Protein AF-A0A7X7ZIT5-F1 (afdb_monomer_lite)

Secondary structure (DSSP, 8-state):
--SSHHHHHHHHHHHHHHHHHHHHHHHTTS-S---PPPPHHHHHHHHTTT--HHHHHHHHHHHHHHHHHHHHHHHHHHHHHHHHHHHTTSTT--HHHHHHHHHHHHHHHHHHHHHHHHHHHHHHTTS-HHHHHHHHHHHHHHHHHHHHHHHHHHHSTTTHHHHHHHHHTTT-SPPP------

Radius of gyration: 29.08 Å; chains: 1; bounding box: 79×79×52 Å

pLDDT: mean 74.27, std 18.85, range [42.34, 97.81]

Structure (mmCIF, N/CA/C/O backbone):
data_AF-A0A7X7ZIT5-F1
#
_entry.id   AF-A0A7X7ZIT5-F1
#
loop_
_atom_site.group_PDB
_atom_site.id
_atom_site.type_symbol
_atom_site.label_atom_id
_atom_site.label_alt_id
_atom_site.label_comp_id
_atom_site.label_asym_id
_atom_site.label_entity_id
_atom_site.label_seq_id
_atom_site.pdbx_PDB_ins_code
_atom_site.Cartn_x
_atom_site.Cartn_y
_atom_site.Cartn_z
_atom_site.occupancy
_atom_site.B_iso_or_equiv
_atom_site.auth_seq_id
_atom_site.auth_comp_id
_atom_site.auth_asym_id
_atom_site.auth_atom_id
_atom_site.pdbx_PDB_model_num
ATOM 1 N N . MET A 1 1 ? -42.444 -65.253 -18.552 1.00 46.94 1 MET A N 1
ATOM 2 C CA . MET A 1 1 ? -41.472 -64.686 -17.581 1.00 46.94 1 MET A CA 1
ATOM 3 C C . MET A 1 1 ? -40.652 -63.526 -18.186 1.00 46.94 1 MET A C 1
ATOM 5 O O . MET A 1 1 ? -39.471 -63.700 -18.444 1.00 46.94 1 MET A O 1
ATOM 9 N N . ARG A 1 2 ? -41.229 -62.335 -18.442 1.00 50.78 2 ARG A N 1
ATOM 10 C CA . ARG A 1 2 ? -40.493 -61.190 -19.053 1.00 50.78 2 ARG A CA 1
ATOM 11 C C . ARG A 1 2 ? -40.914 -59.798 -18.528 1.00 50.78 2 ARG A C 1
ATOM 13 O O . ARG A 1 2 ? -40.947 -58.842 -19.285 1.00 50.78 2 ARG A O 1
ATOM 20 N N . ALA A 1 3 ? -41.267 -59.663 -17.246 1.00 47.84 3 ALA A N 1
ATOM 21 C CA . ALA A 1 3 ? -41.802 -58.393 -16.714 1.00 47.84 3 ALA A CA 1
ATOM 22 C C . ALA A 1 3 ? -41.015 -57.776 -15.538 1.00 47.84 3 ALA A C 1
ATOM 24 O O . ALA A 1 3 ? -41.364 -56.694 -15.073 1.00 47.84 3 ALA A O 1
ATOM 25 N N . ARG A 1 4 ? -39.952 -58.428 -15.041 1.00 52.16 4 ARG A N 1
ATOM 26 C CA . ARG A 1 4 ? -39.230 -57.980 -13.830 1.00 52.16 4 ARG A CA 1
ATOM 27 C C . ARG A 1 4 ? -37.920 -57.226 -14.097 1.00 52.16 4 ARG A C 1
ATOM 29 O O . ARG A 1 4 ? -37.445 -56.530 -13.212 1.00 52.16 4 ARG A O 1
ATOM 36 N N . THR A 1 5 ? -37.369 -57.286 -15.308 1.00 50.00 5 THR A N 1
ATOM 37 C CA . THR A 1 5 ? -36.043 -56.720 -15.628 1.00 50.00 5 THR A CA 1
ATOM 38 C C . THR A 1 5 ? -36.055 -55.227 -15.978 1.00 50.00 5 THR A C 1
ATOM 40 O O . THR A 1 5 ? -35.059 -54.545 -15.768 1.00 50.00 5 THR A O 1
ATOM 43 N N . VAL A 1 6 ? -37.183 -54.674 -16.439 1.00 50.69 6 VAL A N 1
ATOM 44 C CA . VAL A 1 6 ? -37.260 -53.277 -16.929 1.00 50.69 6 VAL A CA 1
ATOM 45 C C . VAL A 1 6 ? -37.419 -52.243 -15.798 1.00 50.69 6 VAL A C 1
ATOM 47 O O . VAL A 1 6 ? -37.117 -51.066 -15.976 1.00 50.69 6 VAL A O 1
ATOM 50 N N . ARG A 1 7 ? -37.873 -52.654 -14.604 1.00 50.97 7 ARG A N 1
ATOM 51 C CA . ARG A 1 7 ? -38.063 -51.732 -13.462 1.00 50.97 7 ARG A CA 1
ATOM 52 C C . ARG A 1 7 ? -36.758 -51.418 -12.724 1.00 50.97 7 ARG A C 1
ATOM 54 O O . ARG A 1 7 ? -36.595 -50.302 -12.242 1.00 50.97 7 ARG A O 1
ATOM 61 N N . ALA A 1 8 ? -35.821 -52.365 -12.683 1.00 51.16 8 ALA A N 1
ATOM 62 C CA . ALA A 1 8 ? -34.533 -52.193 -12.011 1.00 51.16 8 ALA A CA 1
ATOM 63 C C . ALA A 1 8 ? -33.609 -51.204 -12.748 1.00 51.16 8 ALA A C 1
ATOM 65 O O . ALA A 1 8 ? -32.894 -50.432 -12.115 1.00 51.16 8 ALA A O 1
ATOM 66 N N . THR A 1 9 ? -33.672 -51.159 -14.082 1.00 50.16 9 THR A N 1
ATOM 67 C CA . THR A 1 9 ? -32.816 -50.280 -14.896 1.00 50.16 9 THR A CA 1
ATOM 68 C C . THR A 1 9 ? -33.232 -48.808 -14.831 1.00 50.16 9 THR A C 1
ATOM 70 O O . THR A 1 9 ? -32.375 -47.928 -14.834 1.00 50.16 9 THR A O 1
ATOM 73 N N . ARG A 1 10 ? -34.534 -48.515 -14.695 1.00 50.69 10 ARG A N 1
ATOM 74 C CA . ARG A 1 10 ? -35.037 -47.134 -14.561 1.00 50.69 10 ARG A CA 1
ATOM 75 C C . ARG A 1 10 ? -34.688 -46.504 -13.209 1.00 50.69 10 ARG A C 1
ATOM 77 O O . ARG A 1 10 ? -34.329 -45.333 -13.168 1.00 50.69 10 ARG A O 1
ATOM 84 N N . LEU A 1 11 ? -34.730 -47.279 -12.123 1.00 55.09 11 LEU A N 1
ATOM 85 C CA . LEU A 1 11 ? -34.313 -46.821 -10.789 1.00 55.09 11 LEU A CA 1
ATOM 86 C C . LEU A 1 11 ? -32.807 -46.522 -10.721 1.00 55.09 11 LEU A C 1
ATOM 88 O O . LEU A 1 11 ? -32.414 -45.506 -10.153 1.00 55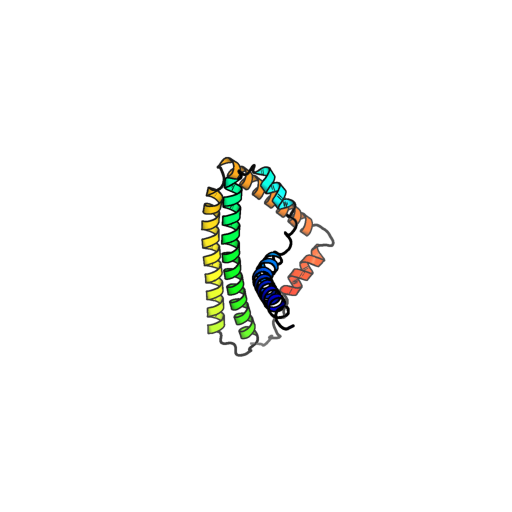.09 11 LEU A O 1
ATOM 92 N N . ALA A 1 12 ? -31.976 -47.350 -11.362 1.00 57.25 12 ALA A N 1
ATOM 93 C CA . ALA A 1 12 ? -30.534 -47.115 -11.444 1.00 57.25 12 ALA A CA 1
ATOM 94 C C . ALA A 1 12 ? -30.186 -45.846 -12.248 1.00 57.25 12 ALA A C 1
ATOM 96 O O . ALA A 1 12 ? -29.311 -45.083 -11.845 1.00 57.25 12 ALA A O 1
ATOM 97 N N . ALA A 1 13 ? -30.905 -45.575 -13.344 1.00 59.44 13 ALA A N 1
ATOM 98 C CA . ALA A 1 13 ? -30.686 -44.383 -14.166 1.00 59.44 13 ALA A CA 1
ATOM 99 C C . ALA A 1 13 ? -31.058 -43.072 -13.444 1.00 59.44 13 ALA A C 1
ATOM 101 O O . ALA A 1 13 ? -30.337 -42.083 -13.563 1.00 59.44 13 ALA A O 1
ATOM 102 N N . VAL A 1 14 ? -32.137 -43.059 -12.649 1.00 61.53 14 VAL A N 1
ATOM 103 C CA . VAL A 1 14 ? -32.529 -41.875 -11.856 1.00 61.53 14 VAL A CA 1
ATOM 104 C C . VAL A 1 14 ? -31.546 -41.620 -10.708 1.00 61.53 14 VAL A C 1
ATOM 106 O O . VAL A 1 14 ? -31.179 -40.471 -10.465 1.00 61.53 14 VAL A O 1
ATOM 109 N N . LEU A 1 15 ? -31.058 -42.673 -10.044 1.00 60.00 15 LEU A N 1
ATOM 110 C CA . LEU A 1 15 ? -30.029 -42.550 -9.004 1.00 60.00 15 LEU A CA 1
ATOM 111 C C . LEU A 1 15 ? -28.690 -42.044 -9.563 1.00 60.00 15 LEU A C 1
ATOM 113 O O . LEU A 1 15 ? -28.049 -41.206 -8.931 1.00 60.00 15 LEU A O 1
ATOM 117 N N . ALA A 1 16 ? -28.293 -42.483 -10.761 1.00 59.78 16 ALA A N 1
ATOM 118 C CA . ALA A 1 16 ? -27.089 -41.987 -11.429 1.00 59.78 16 ALA A CA 1
ATOM 119 C C . ALA A 1 16 ? -27.207 -40.504 -11.833 1.00 59.78 16 ALA A C 1
ATOM 121 O O . ALA A 1 16 ? -26.251 -39.744 -11.673 1.00 59.78 16 ALA A O 1
ATOM 122 N N . LEU A 1 17 ? -28.384 -40.066 -12.296 1.00 59.72 17 LEU A N 1
ATOM 123 C CA . LEU A 1 17 ? -28.630 -38.665 -12.654 1.00 59.72 17 LEU A CA 1
ATOM 124 C C . LEU A 1 17 ? -28.664 -37.747 -11.416 1.00 59.72 17 LEU A C 1
ATOM 126 O O . LEU A 1 17 ? -28.127 -36.641 -11.453 1.00 59.72 17 LEU A O 1
ATOM 130 N N . LEU A 1 18 ? -29.230 -38.219 -10.299 1.00 58.41 18 LEU A N 1
ATOM 131 C CA . LEU A 1 18 ? -29.203 -37.506 -9.016 1.00 58.41 18 LEU A CA 1
ATOM 132 C C . LEU A 1 18 ? -27.781 -37.398 -8.449 1.00 58.41 18 LEU A C 1
ATOM 134 O O . LEU A 1 18 ? -27.395 -36.329 -7.981 1.00 58.41 18 LEU A O 1
ATOM 138 N N . ALA A 1 19 ? -26.970 -38.456 -8.543 1.00 57.53 19 ALA A N 1
ATOM 139 C CA . ALA A 1 19 ? -25.570 -38.413 -8.121 1.00 57.53 19 ALA A CA 1
ATOM 140 C C . ALA A 1 19 ? -24.741 -37.409 -8.948 1.00 57.53 19 ALA A C 1
ATOM 142 O O . ALA A 1 19 ? -23.936 -36.666 -8.386 1.00 57.53 19 ALA A O 1
ATOM 143 N N . ALA A 1 20 ? -24.980 -37.320 -10.261 1.00 58.34 20 ALA A N 1
ATOM 144 C CA . ALA A 1 20 ? -24.277 -36.390 -11.148 1.00 58.34 20 ALA A CA 1
ATOM 145 C C . ALA A 1 20 ? -24.581 -34.905 -10.858 1.00 58.34 20 ALA A C 1
ATOM 147 O O . ALA A 1 20 ? -23.728 -34.051 -11.099 1.00 58.34 20 ALA A O 1
ATOM 148 N N . LEU A 1 21 ? -25.757 -34.588 -10.304 1.00 58.81 21 LEU A N 1
ATOM 149 C CA . LEU A 1 21 ? -26.145 -33.212 -9.963 1.00 58.81 21 LEU A CA 1
ATOM 150 C C . LEU A 1 21 ? -25.621 -32.746 -8.594 1.00 58.81 21 LEU A C 1
ATOM 152 O O . LEU A 1 21 ? -25.452 -31.546 -8.388 1.00 58.81 21 LEU A O 1
ATOM 156 N N . VAL A 1 22 ? -25.329 -33.664 -7.666 1.00 56.19 22 VAL A N 1
ATOM 157 C CA . VAL A 1 22 ? -24.858 -33.317 -6.307 1.00 56.19 22 VAL A CA 1
ATOM 158 C C . VAL A 1 22 ? -23.327 -33.201 -6.226 1.00 56.19 22 VAL A C 1
ATOM 160 O O . VAL A 1 22 ? -22.804 -32.406 -5.443 1.00 56.19 22 VAL A O 1
ATOM 163 N N . LEU A 1 23 ? -22.588 -33.927 -7.071 1.00 53.47 23 LEU A N 1
ATOM 164 C CA . LEU A 1 23 ? -21.117 -33.933 -7.082 1.00 53.47 23 LEU A CA 1
ATOM 165 C C . LEU A 1 23 ? -20.434 -32.561 -7.309 1.00 53.47 23 LEU A C 1
ATOM 167 O O . LEU A 1 23 ? -19.465 -32.280 -6.598 1.00 53.47 23 LEU A O 1
ATOM 171 N N . PRO A 1 24 ? -20.890 -31.665 -8.211 1.00 57.97 24 PRO A N 1
ATOM 172 C CA . PRO A 1 24 ? -20.190 -30.394 -8.435 1.00 57.97 24 PRO A CA 1
ATOM 173 C C . PRO A 1 24 ? -20.308 -29.403 -7.262 1.00 57.97 24 PRO A C 1
ATOM 175 O O . PRO A 1 24 ? -19.439 -28.546 -7.101 1.00 57.97 24 PRO A O 1
ATOM 178 N N . VAL A 1 25 ? -21.326 -29.526 -6.399 1.00 56.09 25 VAL A N 1
ATOM 179 C CA . VAL A 1 25 ? -21.507 -28.635 -5.233 1.00 56.09 25 VAL A CA 1
ATOM 180 C C . VAL A 1 25 ? -20.467 -28.917 -4.143 1.00 56.09 25 VAL A C 1
ATOM 182 O O . VAL A 1 25 ? -19.983 -27.992 -3.492 1.00 56.09 25 VAL A O 1
ATOM 185 N N . LEU A 1 26 ? -20.061 -30.179 -3.979 1.00 53.47 26 LEU A N 1
ATOM 186 C CA . LEU A 1 26 ? -19.010 -30.565 -3.032 1.00 53.47 26 LEU A CA 1
ATOM 187 C C . LEU A 1 26 ? -17.607 -30.179 -3.526 1.00 53.47 26 LEU A C 1
ATOM 189 O O . LEU A 1 26 ? -16.749 -29.849 -2.709 1.00 53.47 26 LEU A O 1
ATOM 193 N N . ALA A 1 27 ? -17.390 -30.144 -4.846 1.00 55.22 27 ALA A N 1
ATOM 194 C CA . ALA A 1 27 ? -16.121 -29.713 -5.436 1.00 55.22 27 ALA A CA 1
ATOM 195 C C . ALA A 1 27 ? -15.856 -28.207 -5.233 1.00 55.22 27 ALA A C 1
ATOM 197 O O . ALA A 1 27 ? -14.722 -27.810 -4.980 1.00 55.22 27 ALA A O 1
ATOM 198 N N . LEU A 1 28 ? -16.896 -27.363 -5.248 1.00 54.28 28 LEU A N 1
ATOM 199 C CA . LEU A 1 28 ? -16.758 -25.918 -5.002 1.00 54.28 28 LEU A CA 1
ATOM 200 C C . LEU A 1 28 ? -16.553 -25.550 -3.520 1.00 54.28 28 LEU A C 1
ATOM 202 O O . LEU A 1 28 ? -16.180 -24.416 -3.218 1.00 54.28 28 LEU A O 1
ATOM 206 N N . ALA A 1 29 ? -16.766 -26.484 -2.587 1.00 52.31 29 ALA A N 1
ATOM 207 C CA . ALA A 1 29 ? -16.581 -26.246 -1.155 1.00 52.31 29 ALA A CA 1
ATOM 208 C C . ALA A 1 29 ? -15.130 -26.457 -0.672 1.00 52.31 29 ALA A C 1
ATOM 210 O O . ALA A 1 29 ? -14.793 -26.023 0.430 1.00 52.31 29 ALA A O 1
ATOM 211 N N . GLN A 1 30 ? -14.268 -27.105 -1.466 1.00 53.69 30 GLN A N 1
ATOM 212 C CA . GLN A 1 30 ? -12.936 -27.540 -1.016 1.00 53.69 30 GLN A CA 1
ATOM 213 C C . GLN A 1 30 ? -11.767 -26.614 -1.389 1.00 53.69 30 GLN A C 1
ATOM 215 O O . GLN A 1 30 ? -10.680 -26.783 -0.844 1.00 53.69 30 GLN A O 1
ATOM 220 N N . ASP A 1 31 ? -11.977 -25.578 -2.203 1.00 49.97 31 ASP A N 1
ATOM 221 C CA . ASP A 1 31 ? -10.887 -24.690 -2.647 1.00 49.97 31 ASP A CA 1
ATOM 222 C C . ASP A 1 31 ? -10.758 -23.385 -1.846 1.00 49.97 31 ASP A C 1
ATOM 224 O O . ASP A 1 31 ? -10.119 -22.422 -2.281 1.00 49.97 31 ASP A O 1
ATOM 228 N N . ALA A 1 32 ? -11.317 -23.327 -0.635 1.00 53.75 32 ALA A N 1
ATOM 229 C CA . ALA A 1 32 ? -10.956 -22.266 0.296 1.00 53.75 32 ALA A CA 1
ATOM 230 C C . ALA A 1 32 ?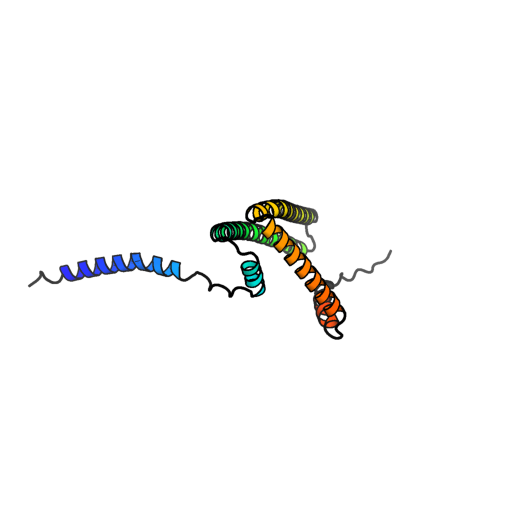 -9.533 -22.548 0.821 1.00 53.75 32 ALA A C 1
ATOM 232 O O . AL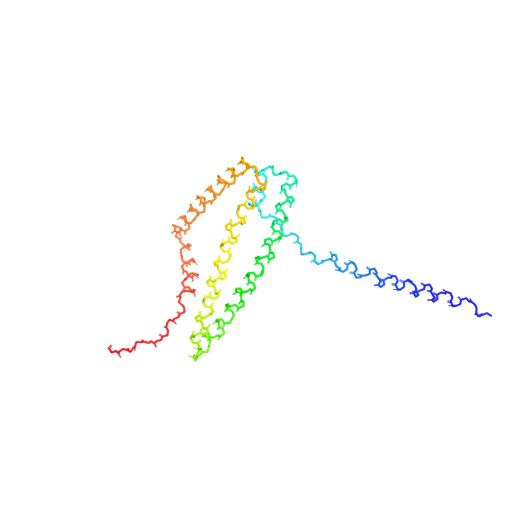A A 1 32 ? -9.352 -23.495 1.590 1.00 53.75 32 ALA A O 1
ATOM 233 N N . PRO A 1 33 ? -8.504 -21.753 0.452 1.00 57.62 33 PRO A N 1
ATOM 234 C CA . PRO A 1 33 ? -7.163 -21.961 0.981 1.00 57.62 33 PRO A CA 1
ATOM 235 C C . PRO A 1 33 ? -7.223 -21.933 2.513 1.00 57.62 33 PRO A C 1
ATOM 237 O O . PRO A 1 33 ? -7.922 -21.073 3.065 1.00 57.62 33 PRO A O 1
ATOM 240 N N . PRO A 1 34 ? -6.496 -22.830 3.209 1.00 56.09 34 PRO A N 1
ATOM 241 C CA . PRO A 1 34 ? -6.571 -22.936 4.658 1.00 56.09 34 PRO A CA 1
ATOM 242 C C . PRO A 1 34 ? -6.348 -21.562 5.281 1.00 56.09 34 PRO A C 1
ATOM 244 O O . PRO A 1 34 ? -5.442 -20.816 4.877 1.00 56.09 34 PRO A O 1
ATOM 247 N N . ALA A 1 35 ? -7.211 -21.209 6.236 1.00 61.81 35 ALA A N 1
ATOM 248 C CA . ALA A 1 35 ? -7.151 -19.936 6.930 1.00 61.81 35 ALA A CA 1
ATOM 249 C C . ALA A 1 35 ? -5.733 -19.751 7.483 1.00 61.81 35 ALA A C 1
ATOM 251 O O . ALA A 1 35 ? -5.299 -20.457 8.391 1.00 61.81 35 ALA A O 1
ATOM 252 N N . ARG A 1 36 ? -4.968 -18.830 6.883 1.00 66.56 36 ARG A N 1
ATOM 253 C CA . ARG A 1 36 ? -3.600 -18.559 7.332 1.00 66.56 36 ARG A CA 1
ATOM 254 C C . ARG A 1 36 ? -3.662 -18.159 8.807 1.00 66.56 36 ARG A C 1
ATOM 256 O O . ARG A 1 36 ? -4.454 -17.264 9.117 1.00 66.56 36 ARG A O 1
ATOM 263 N N . PRO A 1 37 ? -2.822 -18.742 9.682 1.00 60.56 37 PRO A N 1
ATOM 264 C CA . PRO A 1 37 ? -2.846 -18.430 11.102 1.00 60.56 37 PRO A CA 1
ATOM 265 C C . PRO A 1 37 ? -2.708 -16.922 11.297 1.00 60.56 37 PRO A C 1
ATOM 267 O O . PRO A 1 37 ? -1.884 -16.250 10.654 1.00 60.56 37 PRO A O 1
ATOM 270 N N . GLU A 1 38 ? -3.580 -16.369 12.134 1.00 58.00 38 GLU A N 1
ATOM 271 C CA . GLU A 1 38 ? -3.639 -14.935 12.337 1.00 58.00 38 GLU A CA 1
ATOM 272 C C . GLU A 1 38 ? -2.331 -14.474 12.986 1.00 58.00 38 GLU A C 1
ATOM 274 O O . GLU A 1 38 ? -1.889 -14.991 14.009 1.00 58.00 38 GLU A O 1
ATOM 279 N N . ARG A 1 39 ? -1.640 -13.522 12.349 1.00 66.00 39 ARG A N 1
ATOM 280 C CA . ARG A 1 39 ? -0.345 -13.059 12.863 1.00 66.00 39 ARG A CA 1
ATOM 281 C C . ARG A 1 39 ? -0.555 -12.450 14.257 1.00 66.00 39 ARG A C 1
ATOM 283 O O . ARG A 1 39 ? -1.412 -11.572 14.369 1.00 66.00 39 ARG A O 1
ATOM 290 N N . PRO A 1 40 ? 0.273 -12.772 15.266 1.00 53.69 40 PRO A N 1
ATOM 291 C CA . PRO A 1 40 ? 0.055 -12.347 16.654 1.00 53.69 40 PRO A CA 1
ATOM 292 C C . PRO A 1 40 ? -0.075 -10.824 16.808 1.00 53.69 40 PRO A C 1
ATOM 294 O O . PRO A 1 40 ? -0.939 -10.327 17.520 1.00 53.69 40 PRO A O 1
ATOM 297 N N . GLY A 1 41 ? 0.679 -10.041 16.028 1.00 61.28 41 GLY A N 1
ATOM 298 C CA . GLY A 1 41 ? 0.560 -8.577 16.039 1.00 61.28 41 GLY A CA 1
ATOM 299 C C . GLY A 1 41 ? -0.739 -8.002 15.445 1.00 61.28 41 GLY A C 1
ATOM 300 O O . GLY A 1 41 ? -0.968 -6.803 15.572 1.00 61.28 41 GLY A O 1
ATOM 301 N N . ARG A 1 42 ? -1.561 -8.799 14.747 1.00 58.75 42 ARG A N 1
ATOM 302 C CA . ARG A 1 42 ? -2.908 -8.400 14.294 1.00 58.75 42 ARG A CA 1
ATOM 303 C C . ARG A 1 42 ? -3.970 -8.710 15.344 1.00 58.75 42 ARG A C 1
ATOM 305 O O . ARG A 1 42 ? -4.880 -7.903 15.494 1.00 58.75 42 ARG A O 1
ATOM 312 N N . LEU A 1 43 ? -3.809 -9.815 16.069 1.00 57.91 43 LEU A N 1
ATOM 313 C CA . LEU A 1 43 ? -4.674 -10.199 17.184 1.00 57.91 43 LEU A CA 1
ATOM 314 C C . LEU A 1 43 ? -4.620 -9.156 18.304 1.00 57.91 43 LEU A C 1
ATOM 316 O O . LEU A 1 43 ? -5.658 -8.638 18.700 1.00 57.91 43 LEU A O 1
ATOM 320 N N . LEU A 1 44 ? -3.413 -8.736 18.695 1.00 59.03 44 LEU A N 1
ATOM 321 C CA . LEU A 1 44 ? -3.219 -7.733 19.751 1.00 59.03 44 LEU A CA 1
ATOM 322 C C . LEU A 1 44 ? -3.891 -6.386 19.439 1.00 59.03 44 LEU A C 1
ATOM 324 O O . LEU A 1 44 ? -4.436 -5.743 20.324 1.00 59.03 44 LEU A O 1
ATOM 328 N N . ALA A 1 45 ? -3.895 -5.962 18.172 1.00 64.88 45 ALA A N 1
ATOM 329 C CA . ALA A 1 45 ? -4.542 -4.713 17.770 1.00 64.88 45 ALA A CA 1
ATOM 330 C C . ALA A 1 45 ? -6.074 -4.824 17.682 1.00 64.88 45 ALA A C 1
ATOM 332 O O . ALA A 1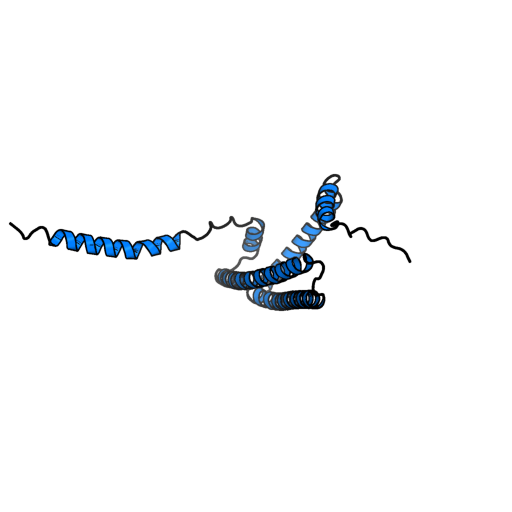 45 ? -6.751 -3.810 17.785 1.00 64.88 45 ALA A O 1
ATOM 333 N N . ARG A 1 46 ? -6.621 -6.027 17.452 1.00 67.38 46 ARG A N 1
ATOM 334 C CA . ARG A 1 46 ? -8.074 -6.270 17.467 1.00 67.38 46 ARG A CA 1
ATOM 335 C C . ARG A 1 46 ? -8.597 -6.326 18.897 1.00 67.38 46 ARG A C 1
ATOM 337 O O . ARG A 1 46 ? -9.569 -5.648 19.198 1.00 67.38 46 ARG A O 1
ATOM 344 N N . GLN A 1 47 ? -7.902 -7.065 19.759 1.00 68.00 47 GLN A N 1
ATOM 345 C CA . GLN A 1 47 ? -8.244 -7.209 21.174 1.00 68.00 47 GLN A CA 1
ATOM 346 C C . GLN A 1 47 ? -8.123 -5.885 21.936 1.00 68.00 47 GLN A C 1
ATOM 348 O O . GLN A 1 47 ? -8.930 -5.620 22.806 1.00 68.00 47 GLN A O 1
ATOM 353 N N . ALA A 1 48 ? -7.175 -5.013 21.576 1.00 74.12 48 ALA A N 1
ATOM 354 C CA . ALA A 1 48 ? -6.995 -3.731 22.262 1.00 74.12 48 ALA A CA 1
ATOM 355 C C . ALA A 1 48 ? -7.990 -2.619 21.861 1.00 74.12 48 ALA A C 1
ATOM 357 O O . ALA A 1 48 ? -7.942 -1.527 22.432 1.00 74.12 48 ALA A O 1
ATOM 358 N N . LEU A 1 49 ? -8.825 -2.837 20.837 1.00 81.75 49 LEU A N 1
ATOM 359 C CA . LEU A 1 49 ? -9.765 -1.826 20.330 1.00 81.75 49 LEU A CA 1
ATOM 360 C C . LEU A 1 49 ? -11.223 -2.103 20.697 1.00 81.75 49 LEU A C 1
ATOM 362 O O . LEU A 1 49 ? -12.062 -1.274 20.344 1.00 81.75 49 LEU A O 1
ATOM 366 N N . ASP A 1 50 ? -11.511 -3.221 21.371 1.00 86.31 50 ASP A N 1
ATOM 367 C CA . ASP A 1 50 ? -12.856 -3.599 21.827 1.00 86.31 50 ASP A CA 1
ATOM 368 C C . ASP A 1 50 ? -13.912 -3.398 20.726 1.00 86.31 50 ASP A C 1
ATOM 370 O O . ASP A 1 50 ? -14.899 -2.679 20.883 1.00 86.31 50 ASP A O 1
ATOM 374 N N . LEU A 1 51 ? -13.638 -3.944 19.535 1.00 88.06 51 LEU A N 1
ATOM 375 C CA . LEU A 1 51 ? -14.476 -3.719 18.358 1.00 88.06 51 LEU A CA 1
ATOM 376 C C . LEU A 1 51 ? -15.847 -4.369 18.541 1.00 88.06 51 LEU A C 1
ATOM 378 O O . LEU A 1 51 ? -15.942 -5.547 18.881 1.00 88.06 51 LEU A O 1
ATOM 382 N N . THR A 1 52 ? -16.913 -3.629 18.233 1.00 91.06 52 THR A N 1
ATOM 383 C CA . THR A 1 52 ? -18.260 -4.209 18.235 1.00 91.06 52 THR A CA 1
ATOM 384 C C . THR A 1 52 ? -18.437 -5.165 17.046 1.00 91.06 52 THR A C 1
ATOM 386 O O . THR A 1 52 ? -17.816 -4.960 15.995 1.00 91.06 52 THR A O 1
ATOM 389 N N . PRO A 1 53 ? -19.336 -6.166 17.123 1.00 89.19 53 PRO A N 1
ATOM 390 C CA . PRO A 1 53 ? -19.586 -7.082 16.004 1.00 89.19 53 PRO A CA 1
ATOM 391 C C . PRO A 1 53 ? -19.970 -6.366 14.695 1.00 89.19 53 PRO A C 1
ATOM 393 O O . PRO A 1 53 ? -19.603 -6.806 13.604 1.00 89.19 53 PRO A O 1
ATOM 396 N N . GLY A 1 54 ? -20.672 -5.229 14.791 1.00 90.81 54 GLY A N 1
ATOM 397 C CA . GLY A 1 54 ? -20.999 -4.382 13.640 1.00 90.81 54 GLY A CA 1
ATOM 398 C C . GLY A 1 54 ? -19.762 -3.730 13.011 1.00 90.81 54 GLY A C 1
ATOM 399 O O . GLY A 1 54 ? -19.587 -3.779 11.792 1.00 90.81 54 GLY A O 1
ATOM 400 N N . GLN A 1 55 ? -18.853 -3.192 13.832 1.00 90.38 55 GLN A N 1
ATOM 401 C CA . GLN A 1 55 ? -17.584 -2.624 13.361 1.00 90.38 55 GLN A CA 1
ATOM 402 C C . GLN A 1 55 ? -16.680 -3.686 12.729 1.00 90.38 55 GLN A C 1
ATOM 404 O O . GLN A 1 55 ? -15.993 -3.416 11.740 1.00 90.38 55 GLN A O 1
ATOM 409 N N . GLU A 1 56 ? -16.680 -4.905 13.269 1.00 89.56 56 GLU A N 1
ATOM 410 C CA . GLU A 1 56 ? -15.909 -6.009 12.705 1.00 89.56 56 GLU A CA 1
ATOM 411 C C . GLU A 1 56 ? -16.378 -6.393 11.302 1.00 89.56 56 GLU A C 1
ATOM 413 O O . GLU A 1 56 ? -15.538 -6.556 10.408 1.00 89.56 56 GLU A O 1
ATOM 418 N N . LYS A 1 57 ? -17.698 -6.485 11.092 1.00 92.56 57 LYS A N 1
ATOM 419 C CA . LYS A 1 57 ? -18.290 -6.734 9.769 1.00 92.56 57 LYS A CA 1
ATOM 420 C C . LYS A 1 57 ? -17.939 -5.615 8.787 1.00 92.56 57 LYS A C 1
ATOM 422 O O . LYS A 1 57 ? -17.377 -5.903 7.730 1.00 92.56 57 LYS A O 1
ATOM 427 N N . ALA A 1 58 ? -18.128 -4.353 9.181 1.00 91.75 58 ALA A N 1
ATOM 428 C CA . ALA A 1 58 ? -17.778 -3.198 8.351 1.00 91.75 58 ALA A CA 1
ATOM 429 C C . ALA A 1 58 ? -16.283 -3.184 7.971 1.00 91.75 58 ALA A C 1
ATOM 431 O O . ALA A 1 58 ? -15.911 -2.943 6.822 1.00 91.75 58 ALA A O 1
ATOM 432 N N . LEU A 1 59 ? -15.391 -3.517 8.911 1.00 91.19 59 LEU A N 1
ATOM 433 C CA . LEU A 1 59 ? -13.960 -3.646 8.628 1.00 91.19 59 LEU A CA 1
ATOM 434 C C . LEU A 1 59 ? -13.640 -4.822 7.706 1.00 91.19 59 LEU A C 1
ATOM 436 O O . LEU A 1 59 ? -12.680 -4.735 6.934 1.00 91.19 59 LEU A O 1
ATOM 440 N N . ALA A 1 60 ? -14.362 -5.935 7.811 1.00 90.06 60 ALA A N 1
ATOM 441 C CA . ALA A 1 60 ? -14.161 -7.096 6.954 1.00 90.06 60 ALA A CA 1
ATOM 442 C C . ALA A 1 60 ? -14.536 -6.780 5.501 1.00 90.06 60 ALA A C 1
ATOM 444 O O . ALA A 1 60 ? -13.721 -7.021 4.608 1.00 90.06 60 ALA A O 1
ATOM 445 N N . GLU A 1 61 ? -15.698 -6.170 5.275 1.00 92.38 61 GLU A N 1
ATOM 446 C CA . GLU A 1 61 ? -16.144 -5.711 3.955 1.00 92.38 61 GLU A CA 1
ATOM 447 C C . GLU A 1 61 ? -15.190 -4.669 3.379 1.00 92.38 61 GLU A C 1
ATOM 449 O O . GLU A 1 61 ? -14.668 -4.844 2.275 1.00 92.38 61 GLU A O 1
ATOM 454 N N . PHE A 1 62 ? -14.820 -3.668 4.185 1.00 90.75 62 PHE A N 1
ATOM 455 C CA . PHE A 1 62 ? -13.816 -2.682 3.803 1.00 90.75 62 PHE A CA 1
ATOM 456 C C . PHE A 1 62 ? -12.502 -3.355 3.375 1.00 90.75 62 PHE A C 1
ATOM 458 O O . PHE A 1 62 ? -11.909 -3.012 2.352 1.00 90.75 62 PHE A O 1
ATOM 465 N N . ARG A 1 63 ? -12.018 -4.362 4.119 1.00 90.38 63 ARG A N 1
ATOM 466 C CA . ARG A 1 63 ? -10.790 -5.102 3.767 1.00 90.38 63 ARG A CA 1
ATOM 467 C C . ARG A 1 63 ? -10.932 -5.917 2.480 1.00 90.38 63 ARG A C 1
ATOM 469 O O . ARG A 1 63 ? -9.919 -6.021 1.776 1.00 90.38 63 ARG A O 1
ATOM 476 N N . ARG A 1 64 ? -12.110 -6.491 2.208 1.00 90.88 64 ARG A N 1
ATOM 477 C CA . ARG A 1 64 ? -12.411 -7.269 0.993 1.00 90.88 64 ARG A CA 1
ATOM 478 C C . ARG A 1 64 ? -12.381 -6.378 -0.244 1.00 90.88 64 ARG A C 1
ATOM 480 O O . ARG A 1 64 ? -11.522 -6.613 -1.091 1.00 90.88 64 ARG A O 1
ATOM 487 N N . ALA A 1 65 ? -13.143 -5.284 -0.255 1.00 89.31 65 ALA A N 1
ATOM 488 C CA . ALA A 1 65 ? -13.122 -4.297 -1.342 1.00 89.31 65 ALA A CA 1
ATOM 489 C C . ALA A 1 65 ? -11.695 -3.777 -1.610 1.00 89.31 65 ALA A C 1
ATOM 491 O O . ALA A 1 65 ? -11.196 -3.744 -2.735 1.00 89.31 65 ALA A O 1
ATOM 492 N N . ARG A 1 66 ? -10.941 -3.494 -0.539 1.00 89.94 66 ARG A N 1
ATOM 493 C CA . ARG A 1 66 ? -9.524 -3.097 -0.636 1.00 89.94 66 ARG A CA 1
ATOM 494 C C . ARG A 1 66 ? -8.627 -4.169 -1.253 1.00 89.94 66 ARG A C 1
ATOM 496 O O . ARG A 1 66 ? -7.531 -3.852 -1.716 1.00 89.94 66 ARG A O 1
ATOM 503 N N . SER A 1 67 ? -8.969 -5.445 -1.112 1.00 88.81 67 SER A N 1
ATOM 504 C CA . SER A 1 67 ? -8.169 -6.556 -1.627 1.00 88.81 67 SER A CA 1
ATOM 505 C C . SER A 1 67 ? -8.209 -6.604 -3.148 1.00 88.81 67 SER A C 1
ATOM 507 O O . SER A 1 67 ? -7.150 -6.719 -3.763 1.00 88.81 67 SER A O 1
ATOM 509 N N . GLU A 1 68 ? -9.396 -6.441 -3.721 1.00 89.50 68 GLU A N 1
ATOM 510 C CA . GLU A 1 68 ? -9.637 -6.439 -5.166 1.00 89.50 68 GLU A CA 1
ATOM 511 C C . GLU A 1 68 ? -8.961 -5.244 -5.832 1.00 89.50 68 GLU A C 1
ATOM 513 O O . GLU A 1 68 ? -8.137 -5.418 -6.725 1.00 89.50 68 GLU A O 1
ATOM 518 N N . GLU A 1 69 ? -9.150 -4.043 -5.288 1.00 88.69 69 GLU A N 1
ATOM 519 C CA . GLU A 1 69 ? -8.490 -2.838 -5.801 1.00 88.69 69 GLU A CA 1
ATOM 520 C C . GLU A 1 69 ? -6.950 -2.951 -5.738 1.00 88.69 69 GLU A C 1
ATOM 522 O O . GLU A 1 69 ? -6.220 -2.564 -6.651 1.00 88.69 69 GLU A O 1
ATOM 527 N N . ARG A 1 70 ? -6.412 -3.549 -4.661 1.00 91.38 70 ARG A N 1
ATOM 528 C CA . ARG A 1 70 ? -4.968 -3.844 -4.549 1.00 91.38 70 ARG A CA 1
ATOM 529 C C . ARG A 1 70 ? -4.499 -4.907 -5.530 1.00 91.38 70 ARG A C 1
ATOM 531 O O . ARG A 1 70 ? -3.298 -4.980 -5.792 1.00 91.38 70 ARG A O 1
ATOM 538 N N . ARG A 1 71 ? -5.373 -5.815 -5.948 1.00 93.81 71 ARG A N 1
ATOM 539 C CA . ARG A 1 71 ? -5.050 -6.842 -6.932 1.00 93.81 71 ARG A CA 1
ATOM 540 C C . ARG A 1 71 ? -4.949 -6.194 -8.309 1.00 93.81 71 ARG A C 1
ATOM 542 O O . ARG A 1 71 ? -3.864 -6.273 -8.873 1.00 93.81 71 ARG A O 1
ATOM 549 N N . ALA A 1 72 ? -5.969 -5.446 -8.727 1.00 93.62 72 ALA A N 1
ATOM 550 C CA . ALA A 1 72 ? -5.978 -4.716 -9.994 1.00 93.62 72 ALA A CA 1
ATOM 551 C C . ALA A 1 72 ? -4.738 -3.816 -10.149 1.00 93.62 72 ALA A C 1
ATOM 553 O O . ALA A 1 72 ? -3.952 -3.993 -11.074 1.00 93.62 72 ALA A O 1
ATOM 554 N N . PHE A 1 73 ? -4.448 -2.965 -9.156 1.00 95.12 73 PHE A N 1
ATOM 555 C CA . PHE A 1 73 ? -3.248 -2.115 -9.184 1.00 95.12 73 PHE A CA 1
ATOM 556 C C . PHE A 1 73 ? -1.939 -2.916 -9.313 1.00 95.12 73 PHE A C 1
ATOM 558 O O . PHE A 1 73 ? -0.997 -2.492 -9.981 1.00 95.12 73 PHE A O 1
ATOM 565 N N . ARG A 1 74 ? -1.836 -4.074 -8.643 1.00 95.00 74 ARG A N 1
ATOM 566 C CA . ARG A 1 74 ? -0.635 -4.920 -8.731 1.00 95.00 74 ARG A CA 1
ATOM 567 C C . ARG A 1 74 ? -0.495 -5.556 -10.106 1.00 95.00 74 ARG A C 1
ATOM 569 O O . ARG A 1 74 ? 0.633 -5.649 -10.579 1.00 95.00 74 ARG A O 1
ATOM 576 N N . GLU A 1 75 ? -1.596 -5.990 -10.704 1.00 97.44 75 GLU A N 1
ATOM 577 C CA . GLU A 1 75 ? -1.630 -6.573 -12.046 1.00 97.44 75 GLU A CA 1
ATOM 578 C C . GLU A 1 75 ? -1.221 -5.529 -13.095 1.00 97.44 75 GLU A C 1
ATOM 580 O O . GLU A 1 75 ? -0.313 -5.780 -13.885 1.00 97.44 75 GLU A O 1
ATOM 585 N N . GLU A 1 76 ? -1.764 -4.312 -13.023 1.00 95.94 76 GLU A N 1
ATOM 586 C CA . GLU A 1 76 ? -1.384 -3.215 -13.922 1.00 95.94 76 GLU A CA 1
ATOM 587 C C . GLU A 1 76 ? 0.084 -2.812 -13.766 1.00 95.94 76 GLU A C 1
ATOM 589 O O . GLU A 1 76 ? 0.824 -2.714 -14.746 1.00 95.94 76 GLU A O 1
ATOM 594 N N . MET A 1 77 ? 0.550 -2.645 -12.527 1.00 96.88 77 MET A N 1
ATOM 595 C CA . MET A 1 77 ? 1.957 -2.350 -12.258 1.00 96.88 77 MET A CA 1
ATOM 596 C C . MET A 1 77 ? 2.889 -3.476 -12.716 1.00 96.88 77 MET A C 1
ATOM 598 O O . MET A 1 77 ? 4.022 -3.203 -13.116 1.00 96.88 77 MET A O 1
ATOM 602 N N . ALA A 1 78 ? 2.458 -4.737 -12.628 1.00 96.88 78 ALA A N 1
ATOM 603 C CA . ALA A 1 78 ? 3.225 -5.868 -13.136 1.00 96.88 78 ALA A CA 1
ATOM 604 C C . ALA A 1 78 ? 3.318 -5.821 -14.664 1.00 96.88 78 ALA A C 1
ATOM 606 O O . ALA A 1 78 ? 4.416 -5.990 -15.191 1.00 96.88 78 ALA A O 1
ATOM 607 N N . LYS A 1 79 ? 2.212 -5.508 -15.350 1.00 97.00 79 LYS A N 1
ATOM 608 C CA . LYS A 1 79 ? 2.170 -5.344 -16.806 1.00 97.00 79 LYS A CA 1
ATOM 609 C C . LYS A 1 79 ? 3.130 -4.250 -17.276 1.00 97.00 79 LYS A C 1
ATOM 611 O O . LYS A 1 79 ? 4.024 -4.540 -18.062 1.00 97.00 79 LYS A O 1
ATOM 616 N N . VAL A 1 80 ? 3.037 -3.044 -16.710 1.00 96.62 80 VAL A N 1
ATOM 617 C CA . VAL A 1 80 ? 3.910 -1.912 -17.083 1.00 96.62 80 VAL A CA 1
ATOM 618 C C . VAL A 1 80 ? 5.387 -2.228 -16.831 1.00 96.62 80 VAL A C 1
ATOM 620 O O . VAL A 1 80 ? 6.247 -1.931 -17.655 1.00 96.62 80 VAL A O 1
ATOM 623 N N . ARG A 1 81 ? 5.711 -2.891 -15.713 1.00 94.44 81 ARG A N 1
ATOM 624 C CA . ARG A 1 81 ? 7.091 -3.330 -15.437 1.00 94.44 81 ARG A CA 1
ATOM 625 C C . ARG A 1 81 ? 7.571 -4.418 -16.393 1.00 94.44 81 ARG A C 1
ATOM 627 O O . ARG A 1 81 ? 8.763 -4.456 -16.685 1.00 94.44 81 ARG A O 1
ATOM 634 N N . GLY A 1 82 ? 6.681 -5.311 -16.820 1.00 95.50 82 GLY A N 1
ATOM 635 C CA . GLY A 1 82 ? 6.966 -6.337 -17.819 1.00 95.50 82 GLY A CA 1
ATOM 636 C C . GLY A 1 82 ? 7.286 -5.714 -19.174 1.00 95.50 82 GLY A C 1
ATOM 637 O O . GLY A 1 82 ? 8.345 -5.994 -19.723 1.00 95.50 82 GLY A O 1
ATOM 638 N N . GLU A 1 83 ? 6.432 -4.801 -19.642 1.00 93.75 83 GLU A N 1
ATOM 639 C CA . GLU A 1 83 ? 6.623 -4.036 -20.883 1.00 93.75 83 GLU A CA 1
ATOM 640 C C . GLU A 1 83 ? 7.938 -3.248 -20.851 1.00 93.75 83 GLU A C 1
ATOM 642 O O . GLU A 1 83 ? 8.745 -3.341 -21.773 1.00 93.75 83 GLU A O 1
ATOM 647 N N . MET A 1 84 ? 8.210 -2.547 -19.746 1.00 92.69 84 MET A N 1
ATOM 648 C CA . MET A 1 84 ? 9.443 -1.776 -19.597 1.00 92.69 84 MET A CA 1
ATOM 649 C C . MET A 1 84 ? 10.682 -2.678 -19.579 1.00 92.69 84 MET A C 1
ATOM 651 O O . MET A 1 84 ? 11.691 -2.341 -20.186 1.00 92.69 84 MET A O 1
ATOM 655 N N . ARG A 1 85 ? 10.615 -3.847 -18.927 1.00 92.19 85 ARG A N 1
ATOM 656 C CA . ARG A 1 85 ? 11.718 -4.820 -18.945 1.00 92.19 85 ARG A CA 1
ATOM 657 C C . ARG A 1 85 ? 11.960 -5.381 -20.346 1.00 92.19 85 ARG A C 1
ATOM 659 O O . ARG A 1 85 ? 13.118 -5.578 -20.687 1.00 92.19 85 ARG A O 1
ATOM 666 N N . GLY A 1 86 ? 10.894 -5.638 -21.106 1.00 91.31 86 GLY A N 1
ATOM 667 C CA . GLY A 1 86 ? 10.981 -6.085 -22.496 1.00 91.31 86 GLY A CA 1
ATOM 668 C C . GLY A 1 86 ? 11.685 -5.049 -23.364 1.00 91.31 86 GLY A C 1
ATOM 669 O O . GLY A 1 86 ? 12.717 -5.354 -23.942 1.00 91.31 86 GLY A O 1
ATOM 670 N N . LEU A 1 87 ? 11.210 -3.799 -23.344 1.00 90.44 87 LEU A N 1
ATOM 671 C CA . LEU A 1 87 ? 11.821 -2.720 -24.127 1.00 90.44 87 LEU A CA 1
ATOM 672 C C . LEU A 1 87 ? 13.280 -2.465 -23.743 1.00 90.44 87 LEU A C 1
ATOM 674 O O . LEU A 1 87 ? 14.093 -2.222 -24.614 1.00 90.44 87 LEU A O 1
ATOM 678 N N . MET A 1 88 ? 13.641 -2.544 -22.459 1.00 86.56 88 MET A N 1
ATOM 679 C CA . MET A 1 88 ? 15.037 -2.356 -22.038 1.00 86.56 88 MET A CA 1
ATOM 680 C C . MET A 1 88 ? 15.971 -3.520 -22.407 1.00 86.56 88 MET A C 1
ATOM 682 O O . MET A 1 88 ? 17.179 -3.390 -22.214 1.00 86.56 88 MET A O 1
ATOM 686 N N . ALA A 1 89 ? 15.445 -4.664 -22.856 1.00 87.44 89 ALA A N 1
ATOM 687 C CA . ALA A 1 89 ? 16.261 -5.762 -23.371 1.00 87.44 89 ALA A CA 1
ATOM 688 C C . ALA A 1 89 ? 16.683 -5.530 -24.833 1.00 87.44 89 ALA A C 1
ATOM 690 O O . ALA A 1 89 ? 17.706 -6.071 -25.249 1.00 87.44 89 ALA A O 1
ATOM 691 N N . ASP A 1 90 ? 15.940 -4.699 -25.569 1.00 83.62 90 ASP A N 1
ATOM 692 C CA . ASP A 1 90 ? 16.232 -4.355 -26.955 1.00 83.62 90 ASP A CA 1
ATOM 693 C C . ASP A 1 90 ? 17.188 -3.146 -27.014 1.00 83.62 90 ASP A C 1
ATOM 695 O O . ASP A 1 90 ? 16.869 -2.078 -26.488 1.00 83.62 90 ASP A O 1
ATOM 699 N N . PRO A 1 91 ? 18.366 -3.254 -27.652 1.00 68.12 91 PRO A N 1
ATOM 700 C CA . PRO A 1 91 ? 19.338 -2.156 -27.716 1.00 68.12 91 PRO A CA 1
ATOM 701 C C . PRO A 1 91 ? 18.859 -0.956 -28.555 1.00 68.12 91 PRO A C 1
ATOM 703 O O . PRO A 1 91 ? 19.346 0.154 -28.358 1.00 68.12 91 PRO A O 1
ATOM 706 N N . GLU A 1 92 ? 17.871 -1.150 -29.434 1.00 77.81 92 GLU A N 1
ATOM 707 C CA . GLU A 1 92 ? 17.230 -0.101 -30.246 1.00 77.81 92 GLU A CA 1
ATOM 708 C C . GLU A 1 92 ? 15.920 0.426 -29.628 1.00 77.81 92 GLU A C 1
ATOM 710 O O . GLU A 1 92 ? 15.074 0.995 -30.321 1.00 77.81 92 GLU A O 1
ATOM 715 N N . ALA A 1 93 ? 15.709 0.205 -28.325 1.00 75.19 93 ALA A N 1
ATOM 716 C CA . ALA A 1 93 ? 14.463 0.539 -27.646 1.00 75.19 93 ALA A CA 1
ATOM 717 C C . ALA A 1 93 ? 13.949 1.944 -27.993 1.00 75.19 93 ALA A C 1
ATOM 719 O O . ALA A 1 93 ? 14.633 2.954 -27.812 1.00 75.19 93 ALA A O 1
ATOM 720 N N . ASN A 1 94 ? 12.688 2.017 -28.426 1.00 84.12 94 ASN A N 1
ATOM 721 C CA . ASN A 1 94 ? 12.034 3.283 -28.728 1.00 84.12 94 ASN A CA 1
ATOM 722 C C . ASN A 1 94 ? 11.874 4.103 -27.435 1.00 84.12 94 ASN A C 1
ATOM 724 O O . ASN A 1 94 ? 10.974 3.852 -26.627 1.00 84.12 94 ASN A O 1
ATOM 728 N N . ARG A 1 95 ? 12.755 5.092 -27.256 1.00 86.38 95 ARG A N 1
ATOM 729 C CA . ARG A 1 95 ? 12.807 5.994 -26.099 1.00 86.38 95 ARG A CA 1
ATOM 730 C C . ARG A 1 95 ? 11.441 6.585 -25.738 1.00 86.38 95 ARG A C 1
ATOM 732 O O . ARG A 1 95 ? 11.078 6.571 -24.565 1.00 86.38 95 ARG A O 1
ATOM 739 N N . ALA A 1 96 ? 10.651 6.996 -26.730 1.00 89.69 96 ALA A N 1
ATOM 740 C CA . ALA A 1 96 ? 9.320 7.558 -26.502 1.00 89.69 96 ALA A CA 1
ATOM 741 C C . ALA A 1 96 ? 8.355 6.544 -25.857 1.00 89.69 96 ALA A C 1
ATOM 743 O O . ALA A 1 96 ? 7.535 6.910 -25.015 1.00 89.69 96 ALA A O 1
ATOM 744 N N . LYS A 1 97 ? 8.470 5.246 -26.183 1.00 91.44 97 LYS A N 1
ATOM 745 C CA . LYS A 1 97 ? 7.669 4.200 -25.521 1.00 91.44 97 LYS A CA 1
ATOM 746 C C . LYS A 1 97 ? 8.062 4.037 -24.053 1.00 91.44 97 LYS A C 1
ATOM 748 O O . LYS A 1 97 ? 7.184 3.872 -23.211 1.00 91.44 97 LYS A O 1
ATOM 753 N N . ILE A 1 98 ? 9.358 4.090 -23.734 1.00 90.88 98 ILE A N 1
ATOM 754 C CA . ILE A 1 98 ? 9.835 4.001 -22.344 1.00 90.88 98 ILE A CA 1
ATOM 755 C C . ILE A 1 98 ? 9.346 5.207 -21.536 1.00 90.88 98 ILE A C 1
ATOM 757 O O . ILE A 1 98 ? 8.824 5.021 -20.438 1.00 90.88 98 ILE A O 1
ATOM 761 N N . GLU A 1 99 ? 9.458 6.416 -22.087 1.00 93.62 99 GLU A N 1
ATOM 762 C CA . GLU A 1 99 ? 8.950 7.646 -21.463 1.00 93.62 99 GLU A CA 1
ATOM 763 C C . GLU A 1 99 ? 7.438 7.535 -21.180 1.00 93.62 99 GLU A C 1
ATOM 765 O O . GLU A 1 99 ? 7.012 7.718 -20.039 1.00 93.62 99 GLU A O 1
ATOM 770 N N . GLY A 1 100 ? 6.642 7.050 -22.141 1.00 95.38 100 GLY A N 1
ATOM 771 C CA . GLY A 1 100 ? 5.213 6.793 -21.922 1.00 95.38 100 GLY A CA 1
ATOM 772 C C . GLY A 1 100 ? 4.910 5.761 -20.819 1.00 95.38 100 GLY A C 1
ATOM 773 O O . GLY A 1 100 ? 3.943 5.912 -20.065 1.00 95.38 100 GLY A O 1
ATOM 774 N N . LEU A 1 101 ? 5.733 4.714 -20.662 1.00 95.56 101 LEU A N 1
ATOM 775 C CA . LEU A 1 101 ? 5.586 3.738 -19.567 1.00 95.56 101 LEU A CA 1
ATOM 776 C C . LEU A 1 101 ? 5.963 4.321 -18.197 1.00 95.56 101 LEU A C 1
ATOM 778 O O . LEU A 1 101 ? 5.372 3.938 -17.176 1.00 95.56 101 LEU A O 1
ATOM 782 N N . ILE A 1 102 ? 6.924 5.246 -18.158 1.00 94.75 102 ILE A N 1
ATOM 783 C CA . ILE A 1 102 ? 7.286 5.991 -16.947 1.00 94.75 102 ILE A CA 1
ATOM 784 C C . ILE A 1 102 ? 6.108 6.867 -16.516 1.00 94.75 102 ILE A C 1
ATOM 786 O O . ILE A 1 102 ? 5.685 6.776 -15.359 1.00 94.75 102 ILE A O 1
ATOM 790 N N . ASP A 1 103 ? 5.511 7.617 -17.440 1.00 97.75 103 ASP A N 1
ATOM 791 C CA . ASP A 1 103 ? 4.353 8.470 -17.156 1.00 97.75 103 ASP A CA 1
ATOM 792 C C . ASP A 1 103 ? 3.152 7.655 -16.680 1.00 97.75 103 ASP A C 1
ATOM 794 O O . ASP A 1 103 ? 2.511 7.981 -15.675 1.00 97.75 103 ASP A O 1
ATOM 798 N N . ARG A 1 104 ? 2.892 6.514 -17.327 1.00 96.75 104 ARG A N 1
ATOM 799 C CA . ARG A 1 104 ? 1.853 5.579 -16.883 1.00 96.75 104 ARG A CA 1
ATOM 800 C C . ARG A 1 104 ? 2.118 5.067 -15.469 1.00 96.75 104 ARG A C 1
ATOM 802 O O . ARG A 1 104 ? 1.199 5.000 -14.654 1.00 96.75 104 ARG A O 1
ATOM 809 N N . THR A 1 105 ? 3.370 4.741 -15.147 1.00 96.75 105 THR A N 1
ATOM 810 C CA . THR A 1 105 ? 3.762 4.338 -13.789 1.00 96.75 105 THR A CA 1
ATOM 811 C C . THR A 1 105 ? 3.515 5.457 -12.777 1.00 96.75 105 THR A C 1
ATOM 813 O O . THR A 1 105 ? 3.010 5.193 -11.681 1.00 96.75 105 THR A O 1
ATOM 816 N N . ALA A 1 106 ? 3.872 6.696 -13.119 1.00 97.50 106 ALA A N 1
ATOM 817 C CA . ALA A 1 106 ? 3.666 7.857 -12.262 1.00 97.50 106 ALA A CA 1
ATOM 818 C C . ALA A 1 106 ? 2.172 8.090 -12.000 1.00 97.50 106 ALA A C 1
ATOM 820 O O . ALA A 1 106 ? 1.764 8.212 -10.842 1.00 97.50 106 ALA A O 1
ATOM 821 N N . ARG A 1 107 ? 1.344 8.031 -13.048 1.00 97.81 107 ARG A N 1
ATOM 822 C CA . ARG A 1 107 ? -0.113 8.151 -12.946 1.00 97.81 107 ARG A CA 1
ATOM 823 C C . ARG A 1 107 ? -0.722 7.078 -12.043 1.00 97.81 107 ARG A C 1
ATOM 825 O O . ARG A 1 107 ? -1.439 7.422 -11.105 1.00 97.81 107 ARG A O 1
ATOM 832 N N . LEU A 1 108 ? -0.374 5.805 -12.251 1.00 96.50 108 LEU A N 1
ATOM 833 C CA . LEU A 1 108 ? -0.864 4.699 -11.418 1.00 96.50 108 LEU A CA 1
ATOM 834 C C . LEU A 1 108 ? -0.509 4.895 -9.936 1.00 96.50 108 LEU A C 1
ATOM 836 O O . LEU A 1 108 ? -1.322 4.636 -9.047 1.00 96.50 108 LEU A O 1
ATOM 840 N N . ARG A 1 109 ? 0.707 5.372 -9.639 1.00 95.75 109 ARG A N 1
ATOM 841 C CA . ARG A 1 109 ? 1.124 5.677 -8.260 1.00 95.75 109 ARG A CA 1
ATOM 842 C C . ARG A 1 109 ? 0.318 6.825 -7.660 1.00 95.75 109 ARG A C 1
ATOM 844 O O . ARG A 1 109 ? -0.144 6.691 -6.528 1.00 95.75 109 ARG A O 1
ATOM 851 N N . ALA A 1 110 ? 0.117 7.901 -8.416 1.00 97.19 110 ALA A N 1
ATOM 852 C CA . ALA A 1 110 ? -0.649 9.058 -7.970 1.00 97.19 110 ALA A CA 1
ATOM 853 C C . ALA A 1 110 ? -2.114 8.692 -7.678 1.00 97.19 110 ALA A C 1
ATOM 855 O O . ALA A 1 110 ? -2.648 9.038 -6.625 1.00 97.19 110 ALA A O 1
ATOM 856 N N . GLU A 1 111 ? -2.760 7.932 -8.565 1.00 94.56 111 GLU A N 1
ATOM 857 C CA . GLU A 1 111 ? -4.123 7.428 -8.354 1.00 94.56 111 GLU A CA 1
ATOM 858 C C . GLU A 1 111 ? -4.195 6.548 -7.098 1.00 94.56 111 GLU A C 1
ATOM 860 O O . GLU A 1 111 ? -5.083 6.707 -6.253 1.00 94.56 111 GLU A O 1
ATOM 865 N N . ARG A 1 112 ? -3.194 5.683 -6.898 1.00 94.25 112 ARG A N 1
ATOM 866 C CA . ARG A 1 112 ? -3.109 4.830 -5.711 1.00 9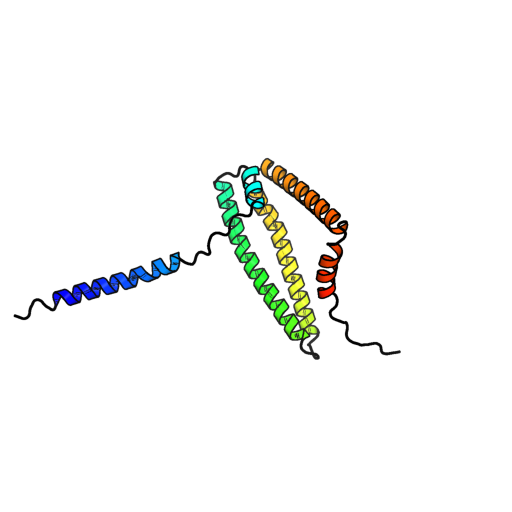4.25 112 ARG A CA 1
ATOM 867 C C . ARG A 1 112 ? -2.973 5.624 -4.410 1.00 94.25 112 ARG A C 1
ATOM 869 O O . ARG A 1 112 ? -3.550 5.206 -3.395 1.00 94.25 112 ARG A O 1
ATOM 876 N N . GLU A 1 113 ? -2.212 6.716 -4.424 1.00 93.50 113 GLU A N 1
ATOM 877 C CA . GLU A 1 113 ? -2.035 7.640 -3.297 1.00 93.50 113 GLU A CA 1
ATOM 878 C C . GLU A 1 113 ? -3.307 8.423 -2.986 1.00 93.50 113 GLU A C 1
ATOM 880 O O . GLU A 1 113 ? -3.750 8.412 -1.835 1.00 93.50 113 GLU A O 1
ATOM 885 N N . LYS A 1 114 ? -3.958 9.002 -4.001 1.00 94.50 114 LYS A N 1
ATOM 886 C CA . LYS A 1 114 ? -5.257 9.678 -3.848 1.00 94.50 114 LYS A CA 1
ATOM 887 C C . LYS A 1 114 ? -6.287 8.745 -3.218 1.00 94.50 114 LYS A C 1
ATOM 889 O O . LYS A 1 114 ? -6.899 9.070 -2.200 1.00 94.50 114 LYS A O 1
ATOM 894 N N . ALA A 1 115 ? -6.386 7.523 -3.736 1.00 92.06 115 ALA A N 1
ATOM 895 C CA . ALA A 1 115 ? -7.253 6.512 -3.154 1.00 92.06 115 ALA A CA 1
ATOM 896 C C . ALA A 1 115 ? -6.813 6.140 -1.722 1.00 92.06 115 ALA A C 1
ATOM 898 O O . ALA A 1 115 ? -7.634 5.808 -0.872 1.00 92.06 115 ALA A O 1
ATOM 899 N N . ALA A 1 116 ? -5.515 6.180 -1.387 1.00 90.50 116 ALA A N 1
ATOM 900 C CA . ALA A 1 116 ? -5.041 5.899 -0.025 1.00 90.50 116 ALA A CA 1
ATOM 901 C C . ALA A 1 116 ? -5.498 6.945 0.978 1.00 90.50 116 ALA A C 1
ATOM 903 O O . ALA A 1 116 ? -5.865 6.565 2.093 1.00 90.50 116 ALA A O 1
ATOM 904 N N . PHE A 1 117 ? -5.511 8.205 0.560 1.00 90.56 117 PHE A N 1
ATOM 905 C CA . PHE A 1 117 ? -6.010 9.307 1.357 1.00 90.56 117 PHE A CA 1
ATOM 906 C C . PHE A 1 117 ? -7.509 9.149 1.652 1.00 90.56 117 PHE A C 1
ATOM 908 O O . PHE A 1 117 ? -7.881 9.056 2.823 1.00 90.56 117 PHE A O 1
ATOM 915 N N . GLY A 1 118 ? -8.346 8.978 0.620 1.00 91.56 118 GLY A N 1
ATOM 916 C CA . GLY A 1 118 ? -9.798 8.797 0.792 1.00 91.56 118 GLY A CA 1
ATOM 917 C C . GLY A 1 118 ? -10.147 7.605 1.691 1.00 91.56 118 GLY A C 1
ATOM 918 O O . GLY A 1 118 ? -10.878 7.728 2.672 1.00 91.56 118 GLY A O 1
ATOM 919 N N . ARG A 1 119 ? -9.482 6.467 1.471 1.00 90.50 119 ARG A N 1
ATOM 920 C CA . ARG A 1 119 ? -9.686 5.244 2.268 1.00 90.50 119 ARG A CA 1
ATOM 921 C C . ARG A 1 119 ? -9.302 5.391 3.732 1.00 90.50 119 ARG A C 1
ATOM 923 O O . ARG A 1 119 ? -9.783 4.631 4.571 1.00 90.50 119 ARG A O 1
ATOM 930 N N . ARG A 1 120 ? -8.369 6.291 4.058 1.00 89.38 120 ARG A N 1
ATOM 931 C CA . ARG A 1 120 ? -8.027 6.557 5.458 1.00 89.38 120 ARG A CA 1
ATOM 932 C C . ARG A 1 120 ? -9.228 7.181 6.160 1.00 89.38 120 ARG A C 1
ATOM 934 O O . ARG A 1 120 ? -9.592 6.688 7.221 1.00 89.38 120 ARG A O 1
ATOM 941 N N . ALA A 1 121 ? -9.860 8.168 5.528 1.00 91.06 121 ALA A N 1
ATOM 942 C CA . ALA A 1 121 ? -11.066 8.803 6.041 1.00 91.06 121 ALA A CA 1
ATOM 943 C C . ALA A 1 121 ? -12.234 7.810 6.147 1.00 91.06 121 ALA A C 1
ATOM 945 O O . ALA A 1 121 ? -12.845 7.713 7.205 1.00 91.06 121 ALA A O 1
ATOM 946 N N . GLU A 1 122 ? -12.491 7.010 5.107 1.00 92.06 122 GLU A N 1
ATOM 947 C CA . GLU A 1 122 ? -13.546 5.980 5.122 1.00 92.06 122 GLU A CA 1
ATOM 948 C C . GLU A 1 122 ? -13.367 4.972 6.257 1.00 92.06 122 GLU A C 1
ATOM 950 O O . GLU A 1 122 ? -14.304 4.688 6.996 1.00 92.06 122 GLU A O 1
ATOM 955 N N . ARG A 1 123 ? -12.145 4.460 6.441 1.00 92.06 123 ARG A N 1
ATOM 956 C CA . ARG A 1 123 ? -11.845 3.544 7.543 1.00 92.06 123 ARG A CA 1
ATOM 957 C C . ARG A 1 123 ? -12.069 4.215 8.896 1.00 92.06 123 ARG A C 1
ATOM 959 O O . ARG A 1 123 ? -12.573 3.580 9.814 1.00 92.06 123 ARG A O 1
ATOM 966 N N . ASP A 1 124 ? -11.649 5.468 9.035 1.00 90.31 124 ASP A N 1
ATOM 967 C CA . ASP A 1 124 ? -11.730 6.185 10.303 1.00 90.31 124 ASP A CA 1
ATOM 968 C C . ASP A 1 124 ? -13.191 6.494 10.696 1.00 90.31 124 ASP A C 1
ATOM 970 O O . ASP A 1 124 ? -13.454 6.628 11.885 1.00 90.31 124 ASP A O 1
ATOM 974 N N . ARG A 1 125 ? -14.146 6.490 9.748 1.00 93.81 125 ARG A N 1
ATOM 975 C CA . ARG A 1 125 ? -15.599 6.559 10.028 1.00 93.81 125 ARG A CA 1
ATOM 976 C C . ARG A 1 125 ? -16.159 5.310 10.721 1.00 93.81 125 ARG A C 1
ATOM 978 O O . ARG A 1 125 ? -17.217 5.396 11.329 1.00 93.81 125 ARG A O 1
ATOM 985 N N . ILE A 1 126 ? -15.478 4.163 10.636 1.00 92.06 126 ILE A N 1
ATOM 986 C CA . ILE A 1 126 ? -15.926 2.912 11.279 1.00 92.06 126 ILE A CA 1
ATOM 987 C C . ILE A 1 126 ? -15.645 2.938 12.792 1.00 92.06 126 ILE A C 1
ATOM 989 O O . ILE A 1 126 ? -16.313 2.255 13.567 1.00 92.06 126 ILE A O 1
ATOM 993 N N . PHE A 1 127 ? -14.646 3.711 13.221 1.00 92.62 127 PHE A N 1
ATOM 994 C CA . PHE A 1 127 ? -14.171 3.737 14.601 1.00 92.62 127 PHE A CA 1
ATOM 995 C C . PHE A 1 127 ? -14.771 4.894 15.399 1.00 92.62 127 PHE A C 1
ATOM 997 O O . PHE A 1 127 ? -14.998 5.983 14.870 1.00 92.62 127 PHE A O 1
ATOM 1004 N N . THR A 1 128 ? -14.932 4.691 16.705 1.00 93.31 128 THR A N 1
ATOM 1005 C CA . THR A 1 128 ? -15.262 5.776 17.637 1.00 93.31 128 THR A CA 1
ATOM 1006 C C . THR A 1 128 ? -14.080 6.753 17.774 1.00 93.31 128 THR A C 1
ATOM 1008 O O . THR A 1 128 ? -12.933 6.388 17.483 1.00 93.31 128 THR A O 1
ATOM 1011 N N . PRO A 1 129 ? -14.296 8.016 18.196 1.00 91.19 129 PRO A N 1
ATOM 1012 C CA . PRO A 1 129 ? -13.204 8.953 18.493 1.00 91.19 129 PRO A CA 1
ATOM 1013 C C . PRO A 1 129 ? -12.148 8.367 19.442 1.00 91.19 129 PRO A C 1
ATOM 1015 O O . PRO A 1 129 ? -10.961 8.445 19.139 1.00 91.19 129 PRO A O 1
ATOM 1018 N N . GLU A 1 130 ? -12.565 7.683 20.504 1.00 91.75 130 GLU A N 1
ATOM 1019 C CA . GLU A 1 130 ? -11.652 7.052 21.465 1.00 91.75 130 GLU A CA 1
ATOM 1020 C C . GLU A 1 130 ? -10.812 5.930 20.834 1.00 91.75 130 GLU A C 1
ATOM 1022 O O . GLU A 1 130 ? -9.598 5.850 21.032 1.00 91.75 130 GLU A O 1
ATOM 1027 N N . GLN A 1 131 ? -11.427 5.085 20.000 1.00 91.88 131 GLN A N 1
ATOM 1028 C CA . GLN A 1 131 ? -10.712 4.040 19.260 1.00 91.88 131 GLN A CA 1
ATOM 1029 C C . GLN A 1 131 ? -9.701 4.631 18.263 1.00 91.88 131 GLN A C 1
ATOM 1031 O O . GLN A 1 131 ? -8.647 4.034 18.021 1.00 91.88 131 GLN A O 1
ATOM 1036 N N . ARG A 1 132 ? -9.988 5.805 17.681 1.00 90.38 132 ARG A N 1
ATOM 1037 C CA . ARG A 1 132 ? -9.058 6.506 16.778 1.00 90.38 132 ARG A CA 1
ATOM 1038 C C . ARG A 1 132 ? -7.816 7.003 17.513 1.00 90.38 132 ARG A C 1
ATOM 1040 O O . ARG A 1 132 ? -6.721 6.854 16.967 1.00 90.38 132 ARG A O 1
ATOM 1047 N N . GLU A 1 133 ? -7.967 7.517 18.730 1.00 90.75 133 GLU A N 1
ATOM 1048 C CA . GLU A 1 133 ? -6.834 7.918 19.573 1.00 90.75 133 GLU A CA 1
ATOM 1049 C C . GLU A 1 133 ? -5.996 6.710 20.003 1.00 90.75 133 GLU A C 1
ATOM 1051 O O . GLU A 1 133 ? -4.782 6.692 19.782 1.00 90.75 133 GLU A O 1
ATOM 1056 N N . LYS A 1 134 ? -6.638 5.619 20.454 1.00 89.00 134 LYS A N 1
ATOM 1057 C CA . LYS A 1 134 ? -5.939 4.346 20.720 1.00 89.00 134 LYS A CA 1
ATOM 1058 C C . LYS A 1 134 ? -5.136 3.894 19.492 1.00 89.00 134 LYS A C 1
ATOM 1060 O O . LYS A 1 134 ? -3.964 3.533 19.597 1.00 89.00 134 LYS A O 1
ATOM 1065 N N . LEU A 1 135 ? -5.728 3.959 18.295 1.00 86.56 135 LEU A N 1
ATOM 1066 C CA . LEU A 1 135 ? -5.051 3.619 17.039 1.00 86.56 135 LEU A CA 1
ATOM 1067 C C . LEU A 1 135 ? -3.860 4.529 16.707 1.00 86.56 135 LEU A C 1
ATOM 1069 O O . LEU A 1 135 ? -2.911 4.035 16.089 1.00 86.56 135 LEU A O 1
ATOM 1073 N N . ARG A 1 136 ? -3.903 5.826 17.043 1.00 87.62 136 ARG A N 1
ATOM 1074 C CA . ARG A 1 136 ? -2.762 6.744 16.871 1.00 87.62 136 ARG A CA 1
ATOM 1075 C C . ARG A 1 136 ? -1.623 6.360 17.804 1.00 87.62 136 ARG A C 1
ATOM 1077 O O . ARG A 1 136 ? -0.544 6.046 17.304 1.00 87.62 136 ARG A O 1
ATOM 1084 N N . ALA A 1 137 ? -1.904 6.214 19.097 1.00 87.50 137 ALA A N 1
ATOM 1085 C CA . ALA A 1 137 ? -0.916 5.807 20.094 1.00 87.50 137 ALA A CA 1
ATOM 1086 C C . ALA A 1 137 ? -0.258 4.457 19.741 1.00 87.50 137 ALA A C 1
ATOM 1088 O O . ALA A 1 137 ? 0.965 4.300 19.792 1.00 87.50 137 ALA A O 1
ATOM 1089 N N . PHE A 1 138 ? -1.048 3.478 19.279 1.00 85.38 138 PHE A N 1
ATOM 1090 C CA . PHE A 1 138 ? -0.513 2.199 18.799 1.00 85.38 138 PHE A CA 1
ATOM 1091 C C . PHE A 1 138 ? 0.418 2.347 17.588 1.00 85.38 138 PHE A C 1
ATOM 1093 O O . PHE A 1 138 ? 1.369 1.570 17.451 1.00 85.38 138 PHE A O 1
ATOM 1100 N N . ARG A 1 139 ? 0.148 3.290 16.676 1.00 84.00 139 ARG A N 1
ATOM 1101 C CA . ARG A 1 139 ? 1.009 3.537 15.508 1.00 84.00 139 ARG A CA 1
ATOM 1102 C C . ARG A 1 139 ? 2.314 4.193 15.915 1.00 84.00 139 ARG A C 1
ATOM 1104 O O . ARG A 1 139 ? 3.354 3.678 15.519 1.00 84.00 139 ARG A O 1
ATOM 1111 N N . GLU A 1 140 ? 2.254 5.232 16.733 1.00 87.44 140 GLU A N 1
ATOM 1112 C CA . GLU A 1 140 ? 3.425 5.957 17.232 1.00 87.44 140 GLU A CA 1
ATOM 1113 C C . GLU A 1 140 ? 4.354 5.026 18.013 1.00 87.44 140 GLU A C 1
ATOM 1115 O O . GLU A 1 140 ? 5.532 4.909 17.687 1.00 87.44 140 GLU A O 1
ATOM 1120 N N . ASN A 1 141 ? 3.813 4.229 18.941 1.00 85.19 141 ASN A N 1
ATOM 1121 C CA . ASN A 1 141 ? 4.603 3.244 19.684 1.00 85.19 141 ASN A CA 1
ATOM 1122 C C . ASN A 1 141 ? 5.234 2.194 18.747 1.00 85.19 141 ASN A C 1
ATOM 1124 O O . ASN A 1 141 ? 6.378 1.764 18.915 1.00 85.19 141 ASN A O 1
ATOM 1128 N N . ARG A 1 142 ? 4.516 1.780 17.697 1.00 82.62 142 ARG A N 1
ATOM 1129 C CA . ARG A 1 142 ? 5.060 0.846 16.704 1.00 82.62 142 ARG A CA 1
ATOM 1130 C C . ARG A 1 142 ? 6.152 1.482 15.845 1.00 82.62 142 ARG A C 1
ATOM 1132 O O . ARG A 1 142 ? 7.080 0.774 15.453 1.00 82.62 142 ARG A O 1
ATOM 1139 N N . GLU A 1 143 ? 6.028 2.757 15.508 1.00 83.38 143 GLU A N 1
ATOM 1140 C CA . GLU A 1 143 ? 7.032 3.517 14.767 1.00 83.38 143 GLU A CA 1
ATOM 1141 C C . GLU A 1 143 ? 8.282 3.732 15.615 1.00 83.38 143 GLU A C 1
ATOM 1143 O O . GLU A 1 143 ? 9.353 3.328 15.168 1.00 83.38 143 GLU A O 1
ATOM 1148 N N . ALA A 1 144 ? 8.136 4.156 16.871 1.00 82.50 144 ALA A N 1
ATOM 1149 C CA . ALA A 1 144 ? 9.227 4.251 17.838 1.00 82.50 144 ALA A CA 1
ATOM 1150 C C . ALA A 1 144 ? 9.949 2.904 18.022 1.00 82.50 144 ALA A C 1
ATOM 1152 O O . ALA A 1 144 ? 11.174 2.818 17.943 1.00 82.50 144 ALA A O 1
ATOM 1153 N N . ARG A 1 145 ? 9.206 1.794 18.156 1.00 81.44 145 ARG A N 1
ATOM 1154 C CA . ARG A 1 145 ? 9.807 0.446 18.196 1.00 81.44 145 ARG A CA 1
ATOM 1155 C C . ARG A 1 145 ? 10.539 0.090 16.907 1.00 81.44 145 ARG A C 1
ATOM 1157 O O . ARG A 1 145 ? 11.582 -0.558 16.954 1.00 81.44 145 ARG A O 1
ATOM 1164 N N . ARG A 1 146 ? 10.000 0.452 15.741 1.00 80.50 146 ARG A N 1
ATOM 1165 C CA . ARG A 1 146 ? 10.663 0.199 14.451 1.00 80.50 146 ARG A CA 1
ATOM 1166 C C . ARG A 1 146 ? 11.931 1.018 14.312 1.00 80.50 146 ARG A C 1
ATOM 1168 O O . ARG A 1 146 ? 12.909 0.485 13.801 1.00 80.50 146 ARG A O 1
ATOM 1175 N N . GLU A 1 147 ? 11.909 2.270 14.738 1.00 80.00 147 GLU A N 1
ATOM 1176 C CA . GLU A 1 147 ? 13.067 3.150 14.753 1.00 80.00 147 GLU A CA 1
ATOM 1177 C C . GLU A 1 147 ? 14.141 2.610 15.692 1.00 80.00 147 GLU A C 1
ATOM 1179 O O . GLU A 1 147 ? 15.271 2.413 15.260 1.00 80.00 147 GLU A O 1
ATOM 1184 N N . PHE A 1 148 ? 13.768 2.208 16.907 1.00 77.38 148 PHE A N 1
ATOM 1185 C CA . PHE A 1 148 ? 14.673 1.555 17.850 1.00 77.38 148 PHE A CA 1
ATOM 1186 C C . PHE A 1 148 ? 15.294 0.274 17.272 1.00 77.38 148 PHE A C 1
ATOM 1188 O O . PHE A 1 148 ? 16.509 0.080 17.320 1.00 77.38 148 PHE A O 1
ATOM 1195 N N . VAL A 1 149 ? 14.487 -0.601 16.660 1.00 77.88 149 VAL A N 1
ATOM 1196 C CA . VAL A 1 149 ? 14.983 -1.832 16.021 1.00 77.88 149 VAL A CA 1
ATOM 1197 C C . VAL A 1 149 ? 15.870 -1.521 14.813 1.00 77.88 149 VAL A C 1
ATOM 1199 O O . VAL A 1 149 ? 16.882 -2.194 14.630 1.00 77.88 149 VAL A O 1
ATOM 1202 N N . ARG A 1 150 ? 15.538 -0.512 13.998 1.00 74.12 150 ARG A N 1
ATOM 1203 C CA . ARG A 1 150 ? 16.374 -0.071 12.869 1.00 74.12 150 ARG A CA 1
ATOM 1204 C C . ARG A 1 150 ? 17.695 0.522 13.358 1.00 74.12 150 ARG A C 1
ATOM 1206 O O . ARG A 1 150 ? 18.740 0.114 12.862 1.00 74.12 150 ARG A O 1
ATOM 1213 N N . GLY A 1 151 ? 17.669 1.386 14.370 1.00 70.00 151 GLY A N 1
ATOM 1214 C CA . GLY A 1 151 ? 18.857 1.961 15.002 1.00 70.00 151 GLY A CA 1
ATOM 1215 C C . GLY A 1 151 ? 19.755 0.897 15.637 1.00 70.00 151 GLY A C 1
ATOM 1216 O O . GLY A 1 151 ? 20.975 0.938 15.487 1.00 70.00 151 GLY A O 1
ATOM 1217 N N . ARG A 1 152 ? 19.167 -0.137 16.253 1.00 62.03 152 ARG A N 1
ATOM 1218 C CA . ARG A 1 152 ? 19.909 -1.283 16.803 1.00 62.03 152 ARG A CA 1
ATOM 1219 C C . ARG A 1 152 ? 20.449 -2.220 15.718 1.00 62.03 152 ARG A C 1
ATOM 1221 O O . ARG A 1 152 ? 21.562 -2.719 15.847 1.00 62.03 152 ARG A O 1
ATOM 1228 N N . ALA A 1 153 ? 19.703 -2.439 14.635 1.00 59.72 153 ALA A N 1
ATOM 1229 C CA . ALA A 1 153 ? 20.152 -3.242 13.496 1.00 59.72 153 ALA A CA 1
ATOM 1230 C C . ALA A 1 153 ? 21.331 -2.595 12.745 1.00 59.72 153 ALA A C 1
ATOM 1232 O O . ALA A 1 153 ? 22.156 -3.322 12.195 1.00 59.72 153 ALA A O 1
ATOM 1233 N N . MET A 1 154 ? 21.435 -1.261 12.770 1.00 54.25 154 MET A N 1
ATOM 1234 C CA . MET A 1 154 ? 22.579 -0.505 12.241 1.00 54.25 154 MET A CA 1
ATOM 1235 C C . MET A 1 154 ? 23.819 -0.558 13.153 1.00 54.25 154 MET A C 1
ATOM 1237 O O . MET A 1 154 ? 24.931 -0.413 12.658 1.00 54.25 154 MET A O 1
ATOM 1241 N N . ARG A 1 155 ? 23.655 -0.793 14.466 1.00 56.16 155 ARG A N 1
ATOM 1242 C CA . ARG A 1 155 ? 24.754 -0.858 15.455 1.00 56.16 155 ARG A CA 1
ATOM 1243 C C . ARG A 1 155 ? 25.242 -2.273 15.793 1.00 56.16 155 ARG A C 1
ATOM 1245 O O . ARG A 1 155 ? 26.218 -2.411 16.518 1.00 56.16 155 ARG A O 1
ATOM 1252 N N . ALA A 1 156 ? 24.593 -3.328 15.297 1.00 53.22 156 ALA A N 1
ATOM 1253 C CA . ALA A 1 156 ? 25.015 -4.706 15.555 1.00 53.22 156 ALA A CA 1
ATOM 1254 C C . ALA A 1 156 ? 26.202 -5.105 14.644 1.00 53.22 156 ALA A C 1
ATOM 1256 O O . ALA A 1 156 ? 26.004 -5.236 13.424 1.00 53.22 156 ALA A O 1
ATOM 1257 N N . PRO A 1 157 ? 27.410 -5.351 15.195 1.00 47.88 157 PRO A N 1
ATOM 1258 C CA . PRO A 1 157 ? 28.560 -5.785 14.412 1.00 47.88 157 PRO A CA 1
ATOM 1259 C C . PRO A 1 157 ? 28.268 -7.193 13.877 1.00 47.88 157 PRO A C 1
ATOM 1261 O O . PRO A 1 157 ? 28.205 -8.162 14.622 1.00 47.88 157 PRO A O 1
ATOM 1264 N N . GLY A 1 158 ? 27.971 -7.298 12.579 1.00 53.50 158 GLY A N 1
ATOM 1265 C CA . GLY A 1 158 ? 27.693 -8.573 11.901 1.00 53.50 158 GLY A CA 1
ATOM 1266 C C . GLY A 1 158 ? 26.405 -8.618 11.070 1.00 53.50 158 GLY A C 1
ATOM 1267 O O . GLY A 1 158 ? 26.340 -9.378 10.104 1.00 53.50 158 GLY A O 1
ATOM 1268 N N . ARG A 1 159 ? 25.399 -7.767 11.340 1.00 48.09 159 ARG A N 1
ATOM 1269 C CA . ARG A 1 159 ? 24.202 -7.653 10.467 1.00 48.09 159 ARG A CA 1
ATOM 1270 C C . ARG A 1 159 ? 24.321 -6.575 9.393 1.00 48.09 159 ARG A C 1
ATOM 1272 O O . ARG A 1 159 ? 23.704 -6.727 8.338 1.00 48.09 159 ARG A O 1
ATOM 1279 N N . ALA A 1 160 ? 25.176 -5.571 9.595 1.00 48.56 160 ALA A N 1
ATOM 1280 C CA . ALA A 1 160 ? 25.492 -4.571 8.575 1.00 48.56 160 ALA A CA 1
ATOM 1281 C C . ALA A 1 160 ? 26.024 -5.211 7.276 1.00 48.56 160 ALA A C 1
ATOM 1283 O O . ALA A 1 160 ? 25.641 -4.789 6.191 1.00 48.56 160 ALA A O 1
ATOM 1284 N N . ARG A 1 161 ? 26.795 -6.310 7.355 1.00 47.69 161 ARG A N 1
ATOM 1285 C CA . ARG A 1 161 ? 27.294 -7.020 6.161 1.00 47.69 161 ARG A CA 1
ATOM 1286 C C . ARG A 1 161 ? 26.203 -7.743 5.360 1.00 47.69 161 ARG A C 1
ATOM 1288 O O . ARG A 1 161 ? 26.300 -7.766 4.140 1.00 47.69 161 ARG A O 1
ATOM 1295 N N . ARG A 1 162 ? 25.138 -8.277 5.980 1.00 48.81 162 ARG A N 1
ATOM 1296 C CA . ARG A 1 162 ? 24.044 -8.951 5.237 1.00 48.81 162 ARG A CA 1
ATOM 1297 C C . ARG A 1 162 ? 23.022 -7.982 4.642 1.00 48.81 162 ARG A C 1
ATOM 1299 O O . ARG A 1 162 ? 22.463 -8.288 3.594 1.00 48.81 162 ARG A O 1
ATOM 1306 N N . VAL A 1 163 ? 22.785 -6.829 5.270 1.00 49.66 163 VAL A N 1
ATOM 1307 C CA . VAL A 1 163 ? 21.924 -5.782 4.687 1.00 49.66 163 VAL A CA 1
ATOM 1308 C C . VAL A 1 163 ? 22.680 -5.032 3.587 1.00 49.66 163 VAL A C 1
ATOM 1310 O O . VAL A 1 163 ? 22.146 -4.884 2.492 1.00 49.66 163 VAL A O 1
ATOM 1313 N N . ALA A 1 164 ? 23.960 -4.700 3.802 1.00 48.97 164 ALA A N 1
ATOM 1314 C CA . ALA A 1 164 ? 24.798 -4.085 2.774 1.00 48.97 164 ALA A CA 1
ATOM 1315 C C . ALA A 1 164 ? 25.005 -4.996 1.552 1.00 48.97 164 ALA A C 1
ATOM 1317 O O . ALA A 1 164 ? 24.982 -4.494 0.439 1.00 48.97 164 ALA A O 1
ATOM 1318 N N . PHE A 1 165 ? 25.123 -6.323 1.698 1.00 46.59 165 PHE A N 1
ATOM 1319 C CA . PHE A 1 165 ? 25.212 -7.212 0.527 1.00 46.59 165 PHE A CA 1
ATOM 1320 C C . PHE A 1 165 ? 23.884 -7.399 -0.216 1.00 46.59 165 PHE A C 1
ATOM 1322 O O . PHE A 1 165 ? 23.899 -7.592 -1.429 1.00 46.59 165 PHE A O 1
ATOM 1329 N N . ARG A 1 166 ? 22.732 -7.305 0.462 1.00 48.53 166 ARG A N 1
ATOM 1330 C CA . ARG A 1 166 ? 21.422 -7.439 -0.200 1.00 48.53 166 ARG A CA 1
ATOM 1331 C C . ARG A 1 166 ? 20.975 -6.144 -0.889 1.00 48.53 166 ARG A C 1
ATOM 1333 O O . ARG A 1 166 ? 20.330 -6.224 -1.929 1.00 48.53 166 ARG A O 1
ATOM 1340 N N . ASP A 1 167 ? 21.374 -4.981 -0.368 1.00 47.25 167 ASP A N 1
ATOM 1341 C CA . ASP A 1 167 ? 21.157 -3.679 -1.019 1.00 47.25 167 ASP A CA 1
ATOM 1342 C C . ASP A 1 167 ? 22.238 -3.331 -2.060 1.00 47.25 167 ASP A C 1
ATOM 1344 O O . ASP A 1 167 ? 21.940 -2.647 -3.038 1.00 47.25 167 ASP A O 1
ATOM 1348 N N . ARG A 1 168 ? 23.477 -3.831 -1.924 1.00 42.59 168 ARG A N 1
ATOM 1349 C CA . ARG A 1 168 ? 24.544 -3.612 -2.921 1.00 42.59 168 ARG A CA 1
ATOM 1350 C C . ARG A 1 168 ? 24.447 -4.557 -4.122 1.00 42.59 168 ARG A C 1
ATOM 1352 O O . ARG A 1 168 ? 24.756 -4.130 -5.230 1.00 42.59 168 ARG A O 1
ATOM 1359 N N . ALA A 1 169 ? 23.920 -5.773 -3.953 1.00 46.91 169 ALA A N 1
ATOM 1360 C CA . ALA A 1 169 ? 23.649 -6.689 -5.070 1.00 46.91 169 ALA A CA 1
ATOM 1361 C C . ALA A 1 169 ? 22.461 -6.258 -5.958 1.00 46.91 169 ALA A C 1
ATOM 1363 O O . ALA A 1 169 ? 22.316 -6.759 -7.068 1.00 46.91 169 ALA A O 1
ATOM 1364 N N . LEU A 1 170 ? 21.627 -5.312 -5.506 1.00 48.75 170 LEU A N 1
ATOM 1365 C CA . LEU A 1 170 ? 20.545 -4.725 -6.312 1.00 48.75 170 LEU A CA 1
ATOM 1366 C C . LEU A 1 170 ? 20.864 -3.315 -6.838 1.00 48.75 170 LEU A C 1
ATOM 1368 O O . LEU A 1 170 ? 20.083 -2.779 -7.621 1.00 48.75 170 LEU A O 1
ATOM 1372 N N . ARG A 1 171 ? 21.999 -2.716 -6.443 1.00 49.50 171 ARG A N 1
ATOM 1373 C CA . ARG A 1 171 ? 22.444 -1.389 -6.920 1.00 49.50 171 ARG A CA 1
ATOM 1374 C C . ARG A 1 171 ? 23.694 -1.411 -7.798 1.00 49.50 171 ARG A C 1
ATOM 1376 O O . ARG A 1 171 ? 23.981 -0.405 -8.432 1.00 49.50 171 ARG A O 1
ATOM 1383 N N . HIS A 1 172 ? 24.390 -2.541 -7.902 1.00 47.00 172 HIS A N 1
ATOM 1384 C CA . HIS A 1 172 ? 25.432 -2.746 -8.908 1.00 47.00 172 HIS A CA 1
ATOM 1385 C C . HIS A 1 172 ? 25.019 -3.839 -9.896 1.00 47.00 172 HIS A C 1
ATOM 1387 O O . HIS A 1 172 ? 25.544 -4.948 -9.890 1.00 47.00 172 HIS A O 1
ATOM 1393 N N . ARG A 1 173 ? 24.094 -3.491 -10.795 1.00 47.12 173 ARG A N 1
ATOM 1394 C CA . ARG A 1 173 ? 24.289 -3.878 -12.195 1.00 47.12 173 ARG A CA 1
ATOM 1395 C C . ARG A 1 173 ? 25.366 -2.925 -12.730 1.00 47.12 173 ARG A C 1
ATOM 1397 O O . ARG A 1 173 ? 25.217 -1.722 -12.512 1.00 47.12 173 ARG A O 1
ATOM 1404 N N . PRO A 1 174 ? 26.461 -3.416 -13.325 1.00 43.44 174 PRO A N 1
ATOM 1405 C CA . PRO A 1 174 ? 27.511 -2.545 -13.829 1.00 43.44 174 PRO A CA 1
ATOM 1406 C C . PRO A 1 174 ? 26.912 -1.605 -14.876 1.00 43.44 174 PRO A C 1
ATOM 1408 O O . PRO A 1 174 ? 26.273 -2.053 -15.828 1.00 43.44 174 PRO A O 1
ATOM 1411 N N . ALA A 1 175 ? 27.113 -0.301 -14.686 1.00 51.12 175 ALA A N 1
ATOM 1412 C CA . ALA A 1 175 ? 27.182 0.604 -15.819 1.00 51.12 175 ALA A CA 1
ATOM 1413 C C . ALA A 1 175 ? 28.260 0.031 -16.747 1.00 51.12 175 ALA A C 1
ATOM 1415 O O . ALA A 1 175 ? 29.374 -0.250 -16.297 1.00 51.12 175 ALA A O 1
ATOM 1416 N N . GLY A 1 176 ? 27.876 -0.254 -17.990 1.00 43.38 176 GLY A N 1
ATOM 1417 C CA . GLY A 1 176 ? 28.768 -0.815 -18.996 1.00 43.38 176 GLY A CA 1
ATOM 1418 C C . GLY A 1 176 ? 30.015 0.053 -19.215 1.00 43.38 176 GLY A C 1
ATOM 1419 O O . GLY A 1 176 ? 30.048 1.222 -18.817 1.00 43.38 176 GLY A O 1
ATOM 1420 N N . PRO A 1 177 ? 31.061 -0.518 -19.827 1.00 52.47 177 PRO A N 1
ATOM 1421 C CA . PRO A 1 177 ? 32.332 0.159 -20.013 1.00 52.47 177 PRO A CA 1
ATOM 1422 C C . PRO A 1 177 ? 32.151 1.287 -21.035 1.00 52.47 177 PRO A C 1
ATOM 1424 O O . PRO A 1 177 ? 31.827 1.039 -22.191 1.00 52.47 177 PRO A O 1
ATOM 1427 N N . GLY A 1 178 ? 32.335 2.533 -20.603 1.00 45.56 178 GLY A N 1
ATOM 1428 C CA . GLY A 1 178 ? 32.105 3.710 -21.443 1.00 45.56 178 GLY A CA 1
ATOM 1429 C C . GLY A 1 178 ? 32.969 4.899 -21.057 1.00 45.56 178 GLY A C 1
ATOM 1430 O O . GLY A 1 178 ? 32.480 6.016 -20.946 1.00 45.56 178 GLY A O 1
ATOM 1431 N N . ARG A 1 179 ? 34.254 4.643 -20.808 1.00 48.78 179 ARG A N 1
ATOM 1432 C CA . ARG A 1 179 ? 35.306 5.658 -20.767 1.00 48.78 179 ARG A CA 1
ATOM 1433 C C . ARG A 1 179 ? 35.743 5.920 -22.214 1.00 48.78 179 ARG A C 1
ATOM 1435 O O . ARG A 1 179 ? 36.531 5.144 -22.734 1.00 48.78 179 ARG A O 1
ATOM 1442 N N . TRP A 1 180 ? 35.250 6.989 -22.833 1.00 42.34 180 TRP A N 1
ATOM 1443 C CA . TRP A 1 180 ? 35.815 7.606 -24.046 1.00 42.34 180 TRP A CA 1
ATOM 1444 C C . TRP A 1 180 ? 35.610 9.122 -23.896 1.00 42.34 180 TRP A C 1
ATOM 1446 O O . TRP A 1 180 ? 34.478 9.581 -23.833 1.00 42.34 180 TRP A O 1
ATOM 1456 N N . ILE A 1 181 ? 36.625 9.866 -23.450 1.00 47.94 181 ILE A N 1
ATOM 1457 C CA . ILE A 1 181 ? 37.484 10.713 -24.300 1.00 47.94 181 ILE A CA 1
ATOM 1458 C C . ILE A 1 181 ? 36.665 11.621 -25.238 1.00 47.94 181 ILE A C 1
ATOM 1460 O O . ILE A 1 1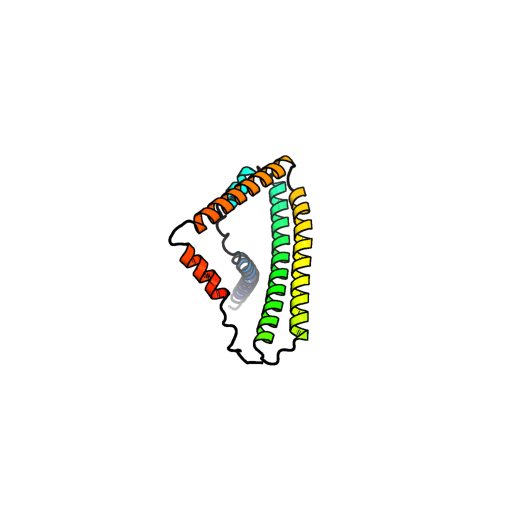81 ? 36.341 11.222 -26.353 1.00 47.94 181 ILE A O 1
ATOM 1464 N N . ARG A 1 182 ? 36.410 12.859 -24.805 1.00 46.75 182 ARG A N 1
ATOM 1465 C CA . ARG A 1 182 ? 36.971 14.090 -25.388 1.00 46.75 182 ARG A CA 1
ATOM 1466 C C . ARG A 1 182 ? 36.780 15.249 -24.420 1.00 46.75 182 ARG A C 1
ATOM 1468 O O . ARG A 1 182 ? 35.702 15.299 -23.792 1.00 46.75 182 ARG A O 1
#

Sequence (182 aa):
MRARTVRATRLAAVLALLAALVLPVLALAQDAPPARPERPGRLLARQALDLTPGQEKALAEFRRARSEERRAFREEMAKVRGEMRGLMADPEANRAKIEGLIDRTARLRAEREKAAFGRRAERDRIFTPEQREKLRAFRENREARREFVRGRAMRAPGRARRVAFRDRALRHRPAGPGRWIR

Foldseek 3Di:
DPDPPPVVVVVVVVVVVVVVVVVVVVVVVPPPPPDDPDDVVVVVLVVVLPADPVLVVVVVVLVVVVVVVVVVLVVVVVVLVVVLVVLVVDPPRDPVVNVVSVVVVVVSVVVVVVVVVVSVVVNCVSGDPVSVVVVVVVVVVVVVVVVVVVVVCCVDVPNCVVVCCVVVVVVDPPPDDDDDDD